Protein AF-A0A1F1Z763-F1 (afdb_monomer_lite)

Foldseek 3Di:
DWDWDWDDDPFFIKIKTWLQFKAQDPVLLVLLVVVQVVCCVVPVQKHWDWDQDPNRITIIMIMGTDGDPPDDDPVRVVV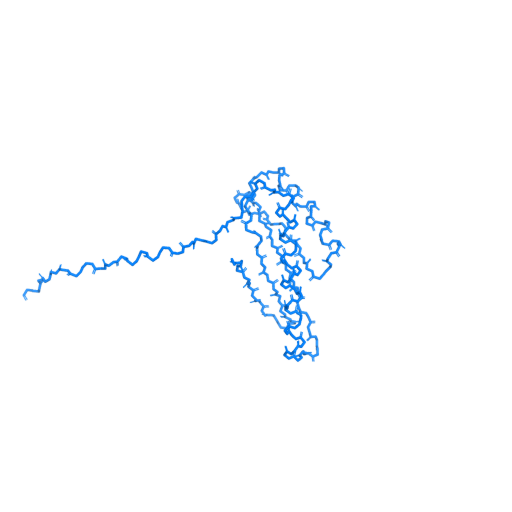VVVVSVVSVVVSSVVSCVSCVVTDGPDPPPDPPPPVPPDDDDDDDD

Radius of gyration: 20.63 Å; chains: 1; bounding box: 60×27×64 Å

pLDDT: mean 76.83, std 19.66, range [31.62, 94.81]

Secondary structure (DSSP, 8-state):
---EEEEEETTEEEEEEEEEEEE--HHHHHHHHHHHHHHHHH-TTSEEEEEE-TTS-EEEEEEEEE--TT---HHHHHHHHHHHHHHHHHHHHHHHHHSTTSPB-PPP-----------------

Sequence (125 aa):
MTPHFFEFAEIGCKITTRWLGFIESEEDTATVRLRANELNRFMPLVRTHPITRSDNSTIVLLEAPLFAPHGVSDGQLKAMLQFYFSTIHDLQGDLRKTLPHIPDETPPTGGNETTDADATGTTEA

Structure (mmCIF, N/CA/C/O backbone):
data_AF-A0A1F1Z763-F1
#
_entry.id   AF-A0A1F1Z763-F1
#
loop_
_atom_site.group_PDB
_atom_site.id
_atom_site.type_symbol
_atom_site.label_atom_id
_atom_site.label_alt_id
_atom_site.label_comp_id
_atom_site.label_asym_id
_atom_site.label_entity_id
_atom_site.label_seq_id
_atom_site.pdbx_PDB_ins_code
_atom_site.Cartn_x
_atom_site.Cartn_y
_atom_site.Cartn_z
_atom_site.occupancy
_atom_site.B_iso_or_equiv
_atom_site.auth_seq_id
_atom_site.auth_comp_id
_atom_site.auth_asym_id
_atom_site.auth_atom_id
_atom_site.pdbx_PDB_model_num
ATOM 1 N N . MET A 1 1 ? 11.120 8.895 8.294 1.00 41.94 1 MET A N 1
ATOM 2 C CA . MET A 1 1 ? 11.593 8.080 7.155 1.00 41.94 1 MET A CA 1
ATOM 3 C C . MET A 1 1 ? 11.021 6.685 7.360 1.00 41.94 1 MET A C 1
ATOM 5 O O . MET A 1 1 ? 11.307 6.098 8.394 1.00 41.94 1 MET A O 1
ATOM 9 N N . THR A 1 2 ? 10.121 6.222 6.492 1.00 43.53 2 THR A N 1
ATOM 10 C CA . THR A 1 2 ? 9.458 4.912 6.643 1.00 43.53 2 THR A CA 1
ATOM 11 C C . THR A 1 2 ? 10.399 3.816 6.132 1.00 43.53 2 THR A C 1
ATOM 13 O O . THR A 1 2 ? 10.970 3.996 5.056 1.00 43.53 2 THR A O 1
ATOM 16 N N . PRO A 1 3 ? 10.612 2.704 6.857 1.00 53.19 3 PRO A N 1
ATOM 17 C CA . PRO A 1 3 ? 11.420 1.608 6.339 1.00 53.19 3 PRO A CA 1
ATOM 18 C C . PRO A 1 3 ? 10.718 0.952 5.137 1.00 53.19 3 PRO A C 1
ATOM 20 O O . PRO A 1 3 ? 9.519 0.655 5.171 1.00 53.19 3 PRO A O 1
ATOM 23 N N . HIS A 1 4 ? 11.477 0.745 4.062 1.00 50.56 4 HIS A N 1
ATOM 24 C CA . HIS A 1 4 ? 11.061 0.013 2.867 1.00 50.56 4 HIS A CA 1
ATOM 25 C C . HIS A 1 4 ? 11.911 -1.252 2.761 1.00 50.56 4 HIS A C 1
ATOM 27 O O . HIS A 1 4 ? 13.131 -1.182 2.904 1.00 50.56 4 HIS A O 1
ATOM 33 N N . PHE A 1 5 ? 11.277 -2.391 2.495 1.00 63.22 5 PHE A N 1
ATOM 34 C CA . PHE A 1 5 ? 11.959 -3.669 2.310 1.00 63.22 5 PHE A CA 1
ATOM 35 C C . PHE A 1 5 ? 11.844 -4.113 0.849 1.00 63.22 5 PHE A C 1
ATOM 37 O O . PHE A 1 5 ? 10.785 -3.969 0.231 1.00 63.22 5 PHE A O 1
ATOM 44 N N . PHE A 1 6 ? 12.945 -4.636 0.310 1.00 52.09 6 PHE A N 1
ATOM 45 C CA . PHE A 1 6 ? 13.031 -5.205 -1.033 1.00 52.09 6 PHE A CA 1
ATOM 46 C C . PHE A 1 6 ? 13.187 -6.719 -0.925 1.00 52.09 6 PHE A C 1
ATOM 48 O O . PHE A 1 6 ? 14.114 -7.199 -0.278 1.00 52.09 6 PHE A O 1
ATOM 55 N N . GLU A 1 7 ? 12.297 -7.457 -1.580 1.00 55.22 7 GLU A N 1
ATOM 56 C CA . GLU A 1 7 ? 12.382 -8.913 -1.699 1.00 55.22 7 GLU A CA 1
ATOM 57 C C . GLU A 1 7 ? 12.610 -9.283 -3.168 1.00 55.22 7 GLU A C 1
ATOM 59 O O . GLU A 1 7 ? 11.907 -8.777 -4.047 1.00 55.22 7 GLU A O 1
ATOM 64 N N . PHE A 1 8 ? 13.594 -10.148 -3.426 1.00 52.34 8 PHE A N 1
ATOM 65 C CA . PHE A 1 8 ? 13.906 -10.694 -4.748 1.00 52.34 8 PHE A CA 1
ATOM 66 C C . PHE A 1 8 ? 13.414 -12.143 -4.828 1.00 52.34 8 PHE A C 1
ATOM 68 O O . PHE A 1 8 ? 13.791 -12.968 -4.000 1.00 52.34 8 PHE A O 1
ATOM 75 N N . ALA A 1 9 ? 12.606 -12.453 -5.837 1.00 55.38 9 ALA A N 1
ATOM 76 C CA . ALA A 1 9 ? 12.174 -13.803 -6.188 1.00 55.38 9 ALA A CA 1
ATOM 77 C C . ALA A 1 9 ? 12.664 -14.149 -7.606 1.00 55.38 9 ALA A C 1
ATOM 79 O O . ALA A 1 9 ?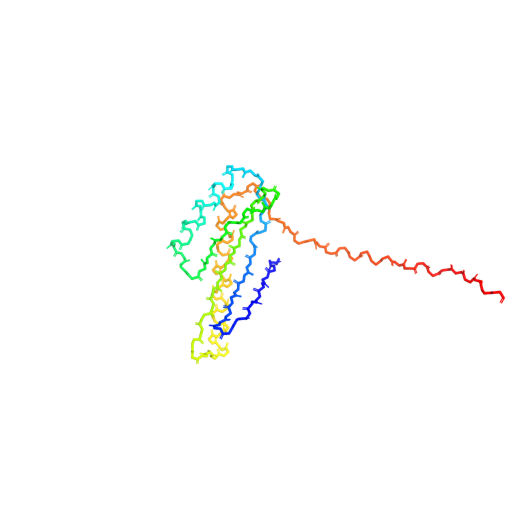 12.989 -13.253 -8.385 1.00 55.38 9 ALA A O 1
ATOM 80 N N . GLU A 1 10 ? 12.668 -15.434 -7.982 1.00 51.50 10 GLU A N 1
ATOM 81 C CA . GLU A 1 10 ? 13.118 -15.899 -9.314 1.00 51.50 10 GLU A CA 1
ATOM 82 C C . GLU A 1 10 ? 12.422 -15.198 -10.500 1.00 51.50 10 GLU A C 1
ATOM 84 O O . GLU A 1 10 ? 12.958 -15.168 -11.603 1.00 51.50 10 GLU A O 1
ATOM 89 N N . ILE A 1 11 ? 11.243 -14.608 -10.277 1.00 58.47 11 ILE A N 1
ATOM 90 C CA . ILE A 1 11 ? 10.393 -13.995 -11.307 1.00 58.47 11 ILE A CA 1
ATOM 91 C C . ILE A 1 11 ? 10.261 -12.464 -11.197 1.00 58.47 11 ILE A C 1
ATOM 93 O O . ILE A 1 11 ? 9.550 -11.861 -12.002 1.00 58.47 11 ILE A O 1
ATOM 97 N N . GLY A 1 12 ? 10.911 -11.811 -10.225 1.00 67.25 12 GLY A N 1
ATOM 98 C CA . GLY A 1 12 ? 10.816 -10.355 -10.043 1.00 67.25 12 GLY A CA 1
ATOM 99 C C . GLY A 1 12 ? 11.217 -9.865 -8.652 1.00 67.25 12 GLY A C 1
ATOM 100 O O . GLY A 1 12 ? 11.742 -10.619 -7.838 1.00 67.25 12 GLY A O 1
ATOM 101 N N . CYS A 1 13 ? 10.951 -8.593 -8.357 1.00 73.00 13 CYS A N 1
ATOM 102 C CA . CYS A 1 13 ? 11.102 -8.055 -7.004 1.00 73.00 13 C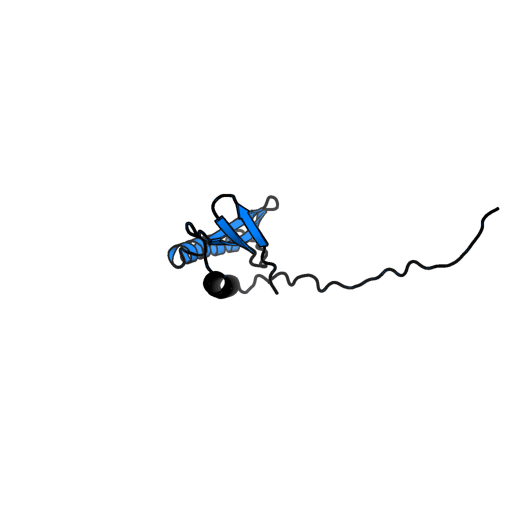YS A CA 1
ATOM 103 C C . CYS A 1 13 ? 9.855 -7.284 -6.577 1.00 73.00 13 CYS A C 1
ATOM 105 O O . CYS A 1 13 ? 9.067 -6.862 -7.418 1.00 73.00 13 CYS A O 1
ATOM 107 N N . LYS A 1 14 ? 9.660 -7.066 -5.278 1.00 83.38 14 LYS A N 1
ATOM 108 C CA . LYS A 1 14 ? 8.593 -6.184 -4.781 1.00 83.38 14 LYS A CA 1
ATOM 109 C C . LYS A 1 14 ? 9.126 -5.197 -3.758 1.00 83.38 14 LYS A C 1
ATOM 111 O O . LYS A 1 14 ? 10.014 -5.523 -2.971 1.00 83.38 14 LYS A O 1
ATOM 116 N N . ILE A 1 15 ? 8.550 -4.000 -3.763 1.00 86.06 15 ILE A N 1
ATOM 117 C CA . ILE A 1 15 ? 8.739 -3.009 -2.705 1.00 86.06 15 ILE A CA 1
ATOM 118 C C . ILE A 1 15 ? 7.612 -3.213 -1.709 1.00 86.06 15 ILE A C 1
ATOM 120 O O . ILE A 1 15 ? 6.445 -3.102 -2.079 1.00 86.06 15 ILE A O 1
ATOM 124 N N . THR A 1 16 ? 7.958 -3.477 -0.455 1.00 86.88 16 THR A N 1
ATOM 125 C CA . THR A 1 16 ? 6.981 -3.592 0.630 1.00 86.88 16 THR A CA 1
ATOM 126 C C . THR A 1 16 ? 7.225 -2.494 1.649 1.00 86.88 16 THR A C 1
ATOM 128 O O . THR A 1 16 ? 8.354 -2.277 2.099 1.00 86.88 16 THR A O 1
ATOM 131 N N . THR A 1 17 ? 6.167 -1.788 2.035 1.00 88.19 17 THR A N 1
ATOM 132 C CA . THR A 1 17 ? 6.208 -0.851 3.156 1.00 88.19 17 THR A CA 1
ATOM 133 C C . THR A 1 17 ? 4.984 -1.004 4.039 1.00 88.19 17 THR A C 1
ATOM 135 O O . THR A 1 17 ? 3.923 -1.429 3.592 1.00 88.19 17 THR A O 1
ATOM 138 N N . ARG A 1 18 ? 5.132 -0.638 5.308 1.00 87.12 18 ARG A N 1
ATOM 139 C CA . ARG A 1 18 ? 4.044 -0.598 6.281 1.00 87.12 18 ARG A CA 1
ATOM 140 C C . ARG A 1 18 ? 3.610 0.854 6.471 1.00 87.12 18 ARG A C 1
ATOM 142 O O . ARG A 1 18 ? 4.457 1.725 6.665 1.00 87.12 18 ARG A O 1
ATOM 149 N N . TRP A 1 19 ? 2.304 1.119 6.459 1.00 86.00 19 TRP A N 1
ATOM 150 C CA . TRP A 1 19 ? 1.787 2.341 7.076 1.00 86.00 19 TRP A CA 1
ATOM 151 C C . TRP A 1 19 ? 1.894 2.207 8.599 1.00 86.00 19 TRP A C 1
ATOM 153 O O . TRP A 1 19 ? 1.520 1.182 9.169 1.00 86.00 19 TRP A O 1
ATOM 163 N N . LEU A 1 20 ? 2.461 3.226 9.240 1.00 82.50 20 LEU A N 1
ATOM 164 C CA . LEU A 1 20 ? 2.895 3.183 10.637 1.00 82.50 20 LEU A CA 1
ATOM 165 C C . LEU A 1 20 ? 1.745 3.335 11.642 1.00 82.50 20 LEU A C 1
ATOM 167 O O . LEU A 1 20 ? 1.987 3.213 12.837 1.00 82.50 20 LEU A O 1
ATOM 171 N N . GLY A 1 21 ? 0.513 3.552 11.173 1.00 79.12 21 GLY A N 1
ATOM 172 C CA . GLY A 1 21 ? -0.673 3.505 12.019 1.00 79.12 21 GLY A CA 1
ATOM 173 C C . GLY A 1 21 ? -0.881 2.119 12.637 1.00 79.12 21 GLY A C 1
ATOM 174 O O . GLY A 1 21 ? -0.728 1.090 11.968 1.00 79.12 21 GLY A O 1
ATOM 175 N N . PHE A 1 22 ? -1.229 2.100 13.921 1.00 83.81 22 PHE A N 1
ATOM 176 C CA . PHE A 1 22 ? -1.623 0.898 14.652 1.00 83.81 22 PHE A CA 1
ATOM 177 C C . PHE A 1 22 ? -3.106 0.997 15.009 1.00 83.81 22 PHE A C 1
ATOM 179 O O . PHE A 1 22 ? -3.520 1.945 15.671 1.00 83.81 22 PHE A O 1
ATOM 186 N N . ILE A 1 23 ? -3.914 0.056 14.516 1.00 88.56 23 ILE A N 1
ATOM 187 C CA . ILE A 1 23 ? -5.373 0.116 14.627 1.00 88.56 23 ILE A CA 1
ATOM 188 C C . ILE A 1 23 ? -5.847 -0.980 15.576 1.00 88.56 23 ILE A C 1
ATOM 190 O O . ILE A 1 23 ? -5.703 -2.158 15.266 1.00 88.56 23 ILE A O 1
ATOM 194 N N . GLU A 1 24 ? -6.447 -0.603 16.699 1.00 88.00 24 GLU A N 1
ATOM 195 C CA . GLU A 1 24 ? -7.000 -1.556 17.678 1.00 88.00 24 GLU A CA 1
ATOM 196 C C . GLU A 1 24 ? -8.530 -1.656 17.604 1.00 88.00 24 GLU A C 1
ATOM 198 O O . GLU A 1 24 ? -9.113 -2.673 17.973 1.00 88.00 24 GLU A O 1
ATOM 203 N N . SER A 1 25 ? -9.193 -0.609 17.104 1.00 91.38 25 SER A N 1
ATOM 204 C CA . SER A 1 25 ? -10.651 -0.556 16.989 1.00 91.38 25 SER A CA 1
ATOM 205 C C . SER A 1 25 ? -11.160 -1.401 15.818 1.00 91.38 25 SER A C 1
ATOM 207 O O . SER A 1 25 ? -10.629 -1.354 14.702 1.00 91.38 25 SER A O 1
ATOM 209 N N . GLU A 1 26 ? -12.239 -2.151 16.053 1.00 90.38 26 GLU A N 1
ATOM 210 C CA . GLU A 1 26 ? -12.936 -2.912 15.011 1.00 90.38 26 GLU A CA 1
ATOM 211 C C . GLU A 1 26 ? -13.577 -1.983 13.964 1.00 90.38 26 GLU A C 1
ATOM 213 O O . GLU A 1 26 ? -13.535 -2.276 12.767 1.00 90.38 26 GLU A O 1
ATOM 218 N N . GLU A 1 27 ? -14.097 -0.828 14.389 1.00 93.19 27 GLU A N 1
ATOM 219 C CA . GLU A 1 27 ? -14.691 0.183 13.503 1.00 93.19 27 GLU A CA 1
ATOM 220 C C . GLU A 1 27 ? -13.641 0.796 12.566 1.00 93.19 27 GLU A C 1
ATOM 222 O O . GLU A 1 27 ? -13.831 0.862 11.346 1.00 93.19 27 GLU A O 1
ATOM 227 N N . ASP A 1 28 ? -12.483 1.164 13.112 1.00 93.31 28 ASP A N 1
ATOM 228 C CA . ASP A 1 28 ? -11.370 1.693 12.322 1.00 93.31 28 ASP A CA 1
ATOM 229 C C . ASP A 1 28 ? -10.790 0.615 11.397 1.00 93.31 28 ASP A C 1
ATOM 231 O O . ASP A 1 28 ? -10.420 0.891 10.252 1.00 93.31 28 ASP A O 1
ATOM 235 N N . THR A 1 29 ? -10.778 -0.643 11.849 1.00 92.69 29 THR A N 1
ATOM 236 C CA . THR A 1 29 ? -10.392 -1.795 11.026 1.00 92.69 29 THR A CA 1
ATOM 237 C C . THR A 1 29 ? -11.347 -1.979 9.843 1.00 92.69 29 THR A C 1
ATOM 239 O O . THR A 1 29 ? -10.907 -2.218 8.716 1.00 92.69 29 THR A O 1
ATOM 242 N N . ALA A 1 30 ? -12.658 -1.855 10.052 1.00 93.75 30 ALA A N 1
ATOM 243 C CA . ALA A 1 30 ? -13.631 -1.910 8.964 1.00 93.75 30 ALA A CA 1
ATOM 244 C C . ALA A 1 30 ? -13.439 -0.741 7.982 1.00 93.75 30 ALA A C 1
ATOM 246 O O . ALA A 1 30 ? -13.426 -0.944 6.764 1.00 93.75 30 ALA A O 1
ATOM 247 N N . THR A 1 31 ? -13.195 0.458 8.512 1.00 94.56 31 THR A N 1
ATOM 248 C CA . THR A 1 31 ? -12.949 1.676 7.730 1.00 94.56 31 THR A CA 1
ATOM 249 C C . THR A 1 31 ? -11.704 1.541 6.852 1.00 94.56 31 THR A C 1
ATOM 251 O O . THR A 1 31 ? -11.763 1.778 5.642 1.00 94.56 31 THR A O 1
ATOM 254 N N . VAL A 1 32 ? -10.582 1.078 7.414 1.00 93.44 32 VAL A N 1
ATOM 255 C CA . VAL A 1 32 ? -9.340 0.910 6.649 1.00 93.44 32 VAL A CA 1
ATOM 256 C C . VAL A 1 32 ? -9.462 -0.188 5.594 1.00 93.44 32 VAL A C 1
ATOM 258 O O . VAL A 1 32 ? -8.893 -0.065 4.510 1.00 93.44 32 VAL A O 1
ATOM 261 N N . ARG A 1 33 ? -10.241 -1.245 5.863 1.00 93.94 33 ARG A N 1
ATOM 262 C CA . ARG A 1 33 ? -10.527 -2.304 4.884 1.00 93.94 33 ARG A CA 1
ATOM 263 C C . ARG A 1 33 ? -11.317 -1.778 3.696 1.00 93.94 33 ARG A C 1
ATOM 265 O O . ARG A 1 33 ? -10.954 -2.067 2.555 1.00 93.94 33 ARG A O 1
ATOM 272 N N . LEU A 1 34 ? -12.355 -0.982 3.947 1.00 94.81 34 LEU A N 1
ATOM 273 C CA . LEU A 1 34 ? -13.126 -0.352 2.880 1.00 94.81 34 LEU A CA 1
ATOM 274 C C . LEU A 1 34 ? -12.231 0.559 2.035 1.00 94.81 34 LEU A C 1
ATOM 276 O O . LEU A 1 34 ? -12.193 0.422 0.811 1.00 94.81 34 LEU A O 1
ATOM 280 N N . ARG A 1 35 ? -11.435 1.414 2.686 1.00 94.00 35 ARG A N 1
ATOM 281 C CA . ARG A 1 35 ? -10.528 2.320 1.979 1.00 94.00 35 ARG A CA 1
ATOM 282 C C . ARG A 1 35 ? -9.469 1.571 1.176 1.00 94.00 35 ARG A C 1
ATOM 284 O O . ARG A 1 35 ? -9.207 1.931 0.034 1.00 94.00 35 ARG A O 1
ATOM 291 N N . ALA A 1 36 ? -8.883 0.506 1.720 1.00 92.94 36 ALA A N 1
ATOM 292 C CA . ALA A 1 36 ? -7.916 -0.314 0.995 1.00 92.94 36 ALA A CA 1
ATOM 293 C C . ALA A 1 36 ? -8.515 -0.921 -0.282 1.00 92.94 36 ALA A C 1
ATOM 295 O O . ALA A 1 36 ? -7.856 -0.927 -1.321 1.00 92.94 36 ALA A O 1
ATOM 296 N N . ASN A 1 37 ? -9.772 -1.372 -0.240 1.00 92.81 37 ASN A N 1
ATOM 297 C CA . ASN A 1 37 ? -10.471 -1.875 -1.425 1.00 92.81 37 ASN A CA 1
ATOM 298 C C . ASN A 1 37 ? -10.663 -0.789 -2.492 1.00 92.81 37 ASN A C 1
ATOM 300 O O . ASN A 1 37 ? -10.465 -1.056 -3.678 1.00 92.81 37 ASN A O 1
ATOM 304 N N . GLU A 1 38 ? -11.003 0.436 -2.087 1.00 93.38 38 GLU A N 1
ATOM 305 C CA . GLU A 1 38 ? -11.084 1.577 -3.005 1.00 93.38 38 GLU A CA 1
ATOM 306 C C . GLU A 1 38 ? -9.723 1.879 -3.637 1.00 93.38 38 GLU A C 1
ATOM 308 O O . GLU A 1 38 ? -9.611 1.940 -4.862 1.00 93.38 38 GLU A O 1
ATOM 313 N N . LEU A 1 39 ? -8.671 1.998 -2.822 1.00 91.44 39 LEU A N 1
ATOM 314 C CA . LEU A 1 39 ? -7.313 2.269 -3.298 1.00 91.44 39 LEU A CA 1
ATOM 315 C C . LEU A 1 39 ? -6.838 1.188 -4.277 1.00 91.44 39 LEU A C 1
ATOM 317 O O . LEU A 1 39 ? -6.339 1.513 -5.350 1.00 91.44 39 LEU A O 1
ATOM 321 N N . ASN A 1 40 ? -7.090 -0.088 -3.975 1.00 91.69 40 ASN A N 1
ATOM 322 C CA . ASN A 1 40 ? -6.759 -1.215 -4.852 1.00 91.69 40 ASN A CA 1
ATOM 323 C C . ASN A 1 40 ? -7.496 -1.192 -6.198 1.00 91.69 40 ASN A C 1
ATOM 325 O O . ASN A 1 40 ? -7.003 -1.768 -7.174 1.00 91.69 40 ASN A O 1
ATOM 329 N N . ARG A 1 41 ? -8.679 -0.567 -6.258 1.00 89.75 41 ARG A N 1
ATOM 330 C CA . ARG A 1 41 ? -9.449 -0.393 -7.494 1.00 89.75 41 ARG A CA 1
ATOM 331 C C . ARG A 1 41 ? -8.892 0.740 -8.353 1.00 89.75 41 ARG A C 1
ATOM 333 O O . ARG A 1 41 ? -8.880 0.607 -9.573 1.00 89.75 41 ARG A O 1
ATOM 340 N N . PHE A 1 42 ? -8.451 1.836 -7.735 1.00 86.19 42 PHE A N 1
ATOM 341 C CA . PHE A 1 42 ? -7.938 3.008 -8.452 1.00 86.19 42 PHE A CA 1
ATOM 342 C C . PHE A 1 42 ? -6.453 2.899 -8.813 1.00 86.19 42 PHE A C 1
ATOM 344 O O . PHE A 1 42 ? -6.044 3.418 -9.848 1.00 86.19 42 PHE A O 1
ATOM 351 N N . MET A 1 43 ? -5.659 2.198 -8.001 1.00 84.06 43 MET A N 1
ATOM 352 C CA . MET A 1 43 ? -4.210 2.075 -8.156 1.00 84.06 43 MET A CA 1
ATOM 353 C C . MET A 1 43 ? -3.816 0.601 -8.314 1.00 84.06 43 MET A C 1
ATOM 355 O O . MET A 1 43 ? -3.411 -0.045 -7.354 1.00 84.06 43 MET A O 1
ATOM 359 N N . PRO A 1 44 ? -3.907 0.022 -9.524 1.00 78.19 44 PRO A N 1
ATOM 360 C CA . PRO A 1 44 ? -3.652 -1.407 -9.720 1.00 78.19 44 PRO A CA 1
ATOM 361 C C . PRO A 1 44 ? -2.177 -1.805 -9.551 1.00 78.19 44 PRO A C 1
ATOM 363 O O . PRO A 1 44 ? -1.889 -2.989 -9.378 1.00 78.19 44 PRO A O 1
ATOM 366 N N . LEU A 1 45 ? -1.256 -0.836 -9.617 1.00 85.50 45 LEU A N 1
ATOM 367 C CA . LEU A 1 45 ? 0.193 -1.053 -9.558 1.00 85.50 45 LEU A CA 1
ATOM 368 C C . LEU A 1 45 ? 0.755 -1.105 -8.131 1.00 85.50 45 LEU A C 1
ATOM 370 O O . LEU A 1 45 ? 1.884 -1.550 -7.947 1.00 85.50 45 LEU A O 1
ATOM 374 N N . VAL A 1 46 ? -0.008 -0.656 -7.132 1.00 89.81 46 VAL A N 1
ATOM 375 C CA . VAL A 1 46 ? 0.368 -0.744 -5.718 1.00 89.81 46 VAL A CA 1
ATOM 376 C C . VAL A 1 46 ? -0.810 -1.317 -4.953 1.00 89.81 46 VAL A C 1
ATOM 378 O O . VAL A 1 46 ? -1.912 -0.780 -5.000 1.00 89.81 46 VAL A O 1
ATOM 381 N N . ARG A 1 47 ? -0.588 -2.433 -4.269 1.00 91.81 47 ARG A N 1
ATOM 382 C CA . ARG A 1 47 ? -1.612 -3.131 -3.507 1.00 91.81 47 ARG A CA 1
ATOM 383 C C . ARG A 1 47 ? -1.578 -2.719 -2.047 1.00 91.81 47 ARG A C 1
ATOM 385 O O . ARG A 1 47 ? -0.521 -2.690 -1.430 1.00 91.81 47 ARG A O 1
ATOM 392 N N . THR A 1 48 ? -2.750 -2.437 -1.500 1.00 93.81 48 THR A N 1
ATOM 393 C CA . THR A 1 48 ? -2.976 -2.094 -0.099 1.00 93.81 48 THR A CA 1
ATOM 394 C C . THR A 1 48 ? -3.607 -3.285 0.609 1.00 93.81 48 THR A C 1
ATOM 396 O O . THR A 1 48 ? -4.685 -3.747 0.226 1.00 93.81 48 THR A O 1
ATOM 399 N N . HIS A 1 49 ? -2.954 -3.767 1.659 1.00 93.44 49 HIS A N 1
ATOM 400 C CA . HIS A 1 49 ? -3.329 -4.962 2.404 1.00 93.44 49 HIS A CA 1
ATOM 401 C C . HIS A 1 49 ? -3.477 -4.644 3.894 1.00 93.44 49 HIS A C 1
ATOM 403 O O . HIS A 1 49 ? -2.477 -4.556 4.608 1.00 93.44 49 HIS A O 1
ATOM 409 N N . PRO A 1 50 ? -4.710 -4.490 4.395 1.00 92.69 50 PRO A N 1
ATOM 410 C CA . PRO A 1 50 ? -4.980 -4.525 5.824 1.00 92.69 50 PRO A CA 1
ATOM 411 C C . PRO A 1 50 ? -4.769 -5.949 6.345 1.00 92.69 50 PRO A C 1
ATOM 413 O O . PRO A 1 50 ? -5.408 -6.886 5.867 1.00 92.69 50 PRO A O 1
ATOM 416 N N . ILE A 1 51 ? -3.887 -6.114 7.323 1.00 91.81 51 ILE A N 1
ATOM 417 C CA . ILE A 1 51 ? -3.561 -7.396 7.946 1.00 91.81 51 ILE A CA 1
ATOM 418 C C . ILE A 1 51 ? -3.908 -7.305 9.422 1.00 91.81 51 ILE A C 1
ATOM 420 O O . ILE A 1 51 ? -3.324 -6.506 10.154 1.00 91.81 51 ILE A O 1
ATOM 424 N N . THR A 1 52 ? -4.840 -8.152 9.851 1.00 90.44 52 THR A N 1
ATOM 425 C CA . THR A 1 52 ? -5.157 -8.336 11.266 1.00 90.44 52 THR A CA 1
ATOM 426 C C . THR A 1 52 ? -4.175 -9.339 11.867 1.00 90.44 52 THR A C 1
ATOM 428 O O . THR A 1 52 ? -4.001 -10.442 11.347 1.00 90.44 52 THR A O 1
ATOM 431 N N . ARG A 1 53 ? -3.487 -8.921 12.925 1.00 88.00 53 ARG A N 1
ATOM 432 C CA . ARG A 1 53 ? -2.504 -9.701 13.677 1.00 88.00 53 ARG A CA 1
ATOM 433 C C . ARG A 1 53 ? -3.197 -10.579 14.724 1.00 88.00 53 ARG A C 1
ATOM 435 O O . ARG A 1 53 ? -4.397 -10.475 14.961 1.00 88.00 53 ARG A O 1
ATOM 442 N N . SER A 1 54 ? -2.424 -11.455 15.363 1.00 86.81 54 SER A N 1
ATOM 443 C CA . SER A 1 54 ? -2.908 -12.370 16.408 1.00 86.81 54 SER A CA 1
ATOM 444 C C . SER A 1 54 ? -3.402 -11.674 17.681 1.00 86.81 54 SER A C 1
ATOM 446 O O . SER A 1 54 ? -4.118 -12.286 18.462 1.00 86.81 54 SER A O 1
ATOM 448 N N . ASP A 1 55 ? -3.002 -10.423 17.903 1.00 86.19 55 ASP A N 1
ATOM 449 C CA . ASP A 1 55 ? -3.427 -9.569 19.019 1.00 86.19 55 ASP A CA 1
ATOM 450 C C . ASP A 1 55 ? -4.686 -8.739 18.691 1.00 86.19 55 ASP A C 1
ATOM 452 O O . ASP A 1 55 ? -5.004 -7.796 19.408 1.00 86.19 55 ASP A O 1
ATOM 456 N N . ASN A 1 56 ? -5.398 -9.074 17.607 1.00 84.50 56 ASN A N 1
ATOM 457 C CA . ASN A 1 56 ? -6.540 -8.343 17.043 1.00 84.50 56 ASN A CA 1
ATOM 458 C C . ASN A 1 56 ? -6.240 -6.926 16.531 1.00 84.50 56 ASN A C 1
ATOM 460 O O . ASN A 1 56 ? -7.147 -6.273 16.012 1.00 84.50 56 ASN A O 1
ATOM 464 N N . SER A 1 57 ? -4.991 -6.466 16.578 1.00 88.19 57 SER A N 1
ATOM 465 C CA . SER A 1 57 ? -4.617 -5.212 15.934 1.00 88.19 57 SER A CA 1
ATOM 466 C C . SER A 1 57 ? -4.572 -5.360 14.416 1.00 88.19 57 SER A C 1
ATOM 468 O O . SER A 1 57 ? -4.283 -6.430 13.874 1.00 88.19 57 SER A O 1
ATOM 470 N N . THR A 1 58 ? -4.828 -4.272 13.700 1.00 91.25 58 THR A N 1
ATOM 471 C CA . THR A 1 58 ? -4.706 -4.208 12.246 1.00 91.25 58 THR A CA 1
ATOM 472 C C . THR A 1 58 ? -3.572 -3.269 11.854 1.00 91.25 58 THR A C 1
ATOM 474 O O . THR A 1 58 ? -3.471 -2.137 12.325 1.00 91.25 58 THR A O 1
ATOM 477 N N . ILE A 1 59 ? -2.727 -3.743 10.940 1.00 91.12 59 ILE A N 1
ATOM 478 C CA . ILE A 1 59 ? -1.730 -2.936 10.230 1.00 91.12 59 ILE A CA 1
ATOM 479 C C . ILE A 1 59 ? -2.068 -2.878 8.747 1.00 91.12 59 ILE A C 1
ATOM 481 O O . ILE A 1 59 ? -2.802 -3.724 8.243 1.00 91.12 59 ILE A O 1
ATOM 485 N N . VAL A 1 60 ? -1.488 -1.926 8.020 1.00 93.00 60 VAL A N 1
ATOM 486 C CA . VAL A 1 60 ? -1.636 -1.858 6.562 1.00 93.00 60 VAL A CA 1
ATOM 487 C C . VAL A 1 60 ? -0.277 -1.988 5.892 1.00 93.00 60 VAL A C 1
ATOM 489 O O . VAL A 1 60 ? 0.637 -1.208 6.165 1.00 93.00 60 VAL A O 1
ATOM 492 N N . LEU A 1 61 ? -0.154 -2.967 4.999 1.00 93.06 61 LEU A N 1
ATOM 493 C CA . LEU A 1 61 ? 0.977 -3.103 4.089 1.00 93.06 61 LEU A CA 1
ATOM 494 C C . LEU A 1 61 ? 0.634 -2.514 2.722 1.00 93.06 61 LEU A C 1
ATOM 496 O O . LEU A 1 61 ? -0.490 -2.634 2.241 1.00 93.06 61 LEU A O 1
ATOM 500 N N . LEU A 1 62 ? 1.623 -1.887 2.103 1.00 92.50 62 LEU A N 1
ATOM 501 C CA . LEU A 1 62 ? 1.593 -1.402 0.733 1.00 92.50 62 LEU A CA 1
ATOM 502 C C . LEU A 1 62 ? 2.671 -2.154 -0.041 1.00 92.50 62 LEU A C 1
ATOM 504 O O . LEU A 1 62 ? 3.845 -2.122 0.337 1.00 92.50 62 LEU A O 1
ATOM 508 N N . GLU A 1 63 ? 2.270 -2.822 -1.113 1.00 91.38 63 GLU A N 1
ATOM 509 C CA . GLU A 1 63 ? 3.144 -3.647 -1.937 1.00 91.38 63 GLU A CA 1
ATOM 510 C C . GLU A 1 63 ? 3.120 -3.178 -3.388 1.00 91.38 63 GLU A C 1
ATOM 512 O O . GLU A 1 63 ? 2.069 -3.118 -4.021 1.00 91.38 63 GLU A O 1
ATOM 517 N N . ALA A 1 64 ? 4.289 -2.875 -3.940 1.00 90.50 64 ALA A N 1
ATOM 518 C CA . ALA A 1 64 ? 4.457 -2.543 -5.347 1.00 90.50 64 ALA A CA 1
ATOM 519 C C . ALA A 1 64 ? 5.280 -3.643 -6.033 1.00 90.50 64 ALA A C 1
ATOM 521 O O . ALA A 1 64 ? 6.504 -3.693 -5.851 1.00 90.50 64 ALA A O 1
ATOM 522 N N . PRO A 1 65 ? 4.641 -4.559 -6.782 1.00 84.06 65 PRO A N 1
ATOM 523 C CA . PRO A 1 65 ? 5.361 -5.590 -7.510 1.00 84.06 65 PRO A CA 1
ATOM 524 C C . PRO A 1 65 ? 6.067 -5.008 -8.744 1.00 84.06 65 PRO A C 1
ATOM 526 O O . PRO A 1 65 ? 5.488 -4.258 -9.528 1.00 84.06 65 PRO A O 1
ATOM 529 N N . LEU A 1 66 ? 7.323 -5.399 -8.940 1.00 80.56 66 LEU A N 1
ATOM 530 C CA . LEU A 1 66 ? 8.156 -5.061 -10.087 1.00 80.56 66 LEU A CA 1
ATOM 531 C C . LEU A 1 66 ? 8.422 -6.328 -10.907 1.00 80.56 66 LEU A C 1
ATOM 533 O O . LEU A 1 66 ? 9.223 -7.186 -10.530 1.00 80.56 66 LEU A O 1
ATOM 537 N N . PHE A 1 67 ? 7.779 -6.410 -12.068 1.00 73.81 67 PHE A N 1
ATOM 538 C CA . PHE A 1 67 ? 8.018 -7.465 -13.047 1.00 73.81 67 PHE A CA 1
ATOM 539 C C . PHE A 1 67 ? 8.714 -6.868 -14.272 1.00 73.81 67 PHE A C 1
ATOM 541 O O . PHE A 1 67 ? 8.133 -6.059 -14.992 1.00 73.81 67 PHE A O 1
ATOM 548 N N . ALA A 1 68 ? 9.968 -7.262 -14.499 1.00 70.38 68 ALA A N 1
ATOM 549 C CA . ALA A 1 68 ? 10.786 -6.810 -15.622 1.00 70.38 68 ALA A CA 1
ATOM 550 C C . ALA A 1 68 ? 11.257 -8.020 -16.455 1.00 70.38 68 ALA A C 1
ATOM 552 O O . ALA A 1 68 ? 12.399 -8.456 -16.310 1.00 70.38 68 ALA A O 1
ATOM 553 N N . PRO A 1 69 ? 10.397 -8.586 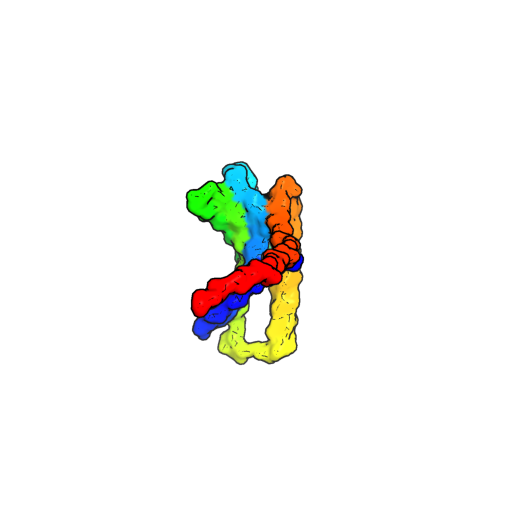-17.326 1.00 64.81 69 PRO A N 1
ATOM 554 C CA . PRO A 1 69 ? 10.662 -9.859 -18.009 1.00 64.81 69 PRO A CA 1
ATOM 555 C C . PRO A 1 69 ? 11.857 -9.836 -18.977 1.00 64.81 69 PRO A C 1
ATOM 557 O O . PRO A 1 69 ? 12.373 -10.891 -19.332 1.00 64.81 69 PRO A O 1
ATOM 560 N N . HIS A 1 70 ? 12.313 -8.656 -19.408 1.00 73.69 70 HIS A N 1
ATOM 561 C CA . HIS A 1 70 ? 13.421 -8.502 -20.363 1.00 73.69 70 HIS A CA 1
ATOM 562 C C . HIS A 1 70 ? 14.613 -7.723 -19.792 1.00 73.69 70 HIS A C 1
ATOM 564 O O . HIS A 1 70 ? 15.452 -7.236 -20.548 1.00 73.69 70 HIS A O 1
ATOM 570 N N . GLY A 1 71 ? 14.690 -7.605 -18.462 1.00 72.62 71 GLY A N 1
ATOM 571 C CA . GLY A 1 71 ? 15.626 -6.697 -17.807 1.00 72.62 71 GLY A CA 1
ATOM 572 C C . GLY A 1 71 ? 15.260 -5.228 -18.043 1.00 72.62 71 GLY A C 1
ATOM 573 O O . GLY A 1 71 ? 14.462 -4.881 -18.914 1.00 72.62 71 GLY A O 1
ATOM 574 N N . VAL A 1 72 ? 15.819 -4.348 -17.222 1.00 82.75 72 VAL A N 1
ATOM 575 C CA . VAL A 1 72 ? 15.654 -2.893 -17.328 1.00 82.75 72 VAL A CA 1
ATOM 576 C C . VAL A 1 72 ? 17.026 -2.248 -17.234 1.00 82.75 72 VAL A C 1
ATOM 578 O O . VAL A 1 72 ? 17.898 -2.747 -16.527 1.00 82.75 72 VAL A O 1
ATOM 581 N N . SER A 1 73 ? 17.231 -1.140 -17.943 1.00 88.56 73 SER A N 1
ATOM 582 C CA . SER A 1 73 ? 18.425 -0.316 -17.727 1.00 88.56 73 SER A CA 1
ATOM 583 C C . SER A 1 73 ? 18.361 0.389 -16.369 1.00 88.56 73 SER A C 1
ATOM 585 O O . SER A 1 73 ? 17.272 0.642 -15.849 1.00 88.56 73 SER A O 1
ATOM 587 N N . ASP A 1 74 ? 19.509 0.798 -15.828 1.00 88.75 74 ASP A N 1
ATOM 588 C CA . ASP A 1 74 ? 19.584 1.518 -14.547 1.00 88.75 74 ASP A CA 1
ATOM 589 C C . ASP A 1 74 ? 18.720 2.788 -14.528 1.00 88.75 74 ASP A C 1
ATOM 591 O O . ASP A 1 74 ? 18.081 3.107 -13.525 1.00 88.75 74 ASP A O 1
ATOM 595 N N . GLY A 1 75 ? 18.656 3.506 -15.655 1.00 90.56 75 GLY A N 1
ATOM 596 C CA . GLY A 1 75 ? 17.814 4.695 -15.797 1.00 90.56 75 GLY A CA 1
ATOM 597 C C . GLY A 1 75 ? 16.320 4.373 -15.710 1.00 90.56 75 GLY A C 1
ATOM 598 O O . GLY A 1 75 ? 15.575 5.080 -15.030 1.00 90.56 75 GL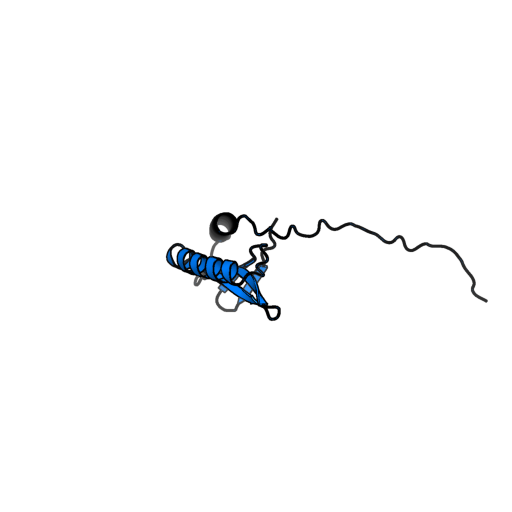Y A O 1
ATOM 599 N N . GLN A 1 76 ? 15.888 3.282 -16.347 1.00 87.94 76 GLN A N 1
ATOM 600 C CA . GLN A 1 76 ? 14.505 2.803 -16.271 1.00 87.94 76 GLN A CA 1
ATOM 601 C C . GLN A 1 76 ? 14.173 2.316 -14.861 1.00 87.94 76 GLN A C 1
ATOM 603 O O . GLN A 1 76 ? 13.143 2.707 -14.316 1.00 87.94 76 GLN A O 1
ATOM 608 N N . LEU A 1 77 ? 15.068 1.544 -14.239 1.00 86.38 77 LEU A N 1
ATOM 609 C CA . LEU A 1 77 ? 14.906 1.090 -12.862 1.00 86.38 77 LEU A CA 1
ATOM 610 C C . LEU A 1 77 ? 14.751 2.279 -11.909 1.00 86.38 77 LEU A C 1
ATOM 612 O O . LEU A 1 77 ? 13.799 2.326 -11.134 1.00 86.38 77 LEU A O 1
ATOM 616 N N . LYS A 1 78 ? 15.630 3.282 -12.007 1.00 88.88 78 LYS A N 1
ATOM 617 C CA . LYS A 1 78 ? 15.558 4.493 -11.181 1.00 88.88 78 LYS A CA 1
ATOM 618 C C . LYS A 1 78 ? 14.221 5.219 -11.339 1.00 88.88 78 LYS A C 1
ATOM 620 O O . LYS A 1 78 ? 13.620 5.589 -10.332 1.00 88.88 78 LYS A O 1
ATOM 625 N N . ALA A 1 79 ? 13.746 5.401 -12.571 1.00 88.81 79 ALA A N 1
ATOM 626 C CA . ALA A 1 79 ? 12.465 6.053 -12.835 1.00 88.81 79 ALA A CA 1
ATOM 627 C C . ALA A 1 79 ? 11.279 5.256 -12.259 1.00 88.81 79 ALA A C 1
ATOM 629 O O . ALA A 1 79 ? 10.383 5.839 -11.650 1.00 88.81 79 ALA A O 1
ATOM 630 N N . MET A 1 80 ? 11.298 3.926 -12.386 1.00 87.88 80 MET A N 1
ATOM 631 C CA . MET A 1 80 ? 10.272 3.051 -11.811 1.00 87.88 80 MET A CA 1
ATOM 632 C C . MET A 1 80 ? 10.259 3.126 -10.281 1.00 87.88 80 MET A C 1
ATOM 634 O O . MET A 1 80 ? 9.196 3.282 -9.686 1.00 87.88 80 MET A O 1
ATOM 638 N N . LEU A 1 81 ? 11.430 3.072 -9.638 1.00 88.12 81 LEU A N 1
ATOM 639 C CA . LEU A 1 81 ? 11.541 3.201 -8.183 1.00 88.12 81 LEU A CA 1
ATOM 640 C C . LEU A 1 81 ? 11.003 4.550 -7.694 1.00 88.12 81 LEU A C 1
ATOM 642 O O . LEU A 1 81 ? 10.235 4.588 -6.737 1.00 88.12 81 LEU A O 1
ATOM 646 N N . GLN A 1 82 ? 11.357 5.649 -8.368 1.00 89.81 82 GLN A N 1
ATOM 647 C CA . GLN A 1 82 ? 10.838 6.980 -8.040 1.00 89.81 82 GLN A CA 1
ATOM 648 C C . GLN A 1 82 ? 9.312 7.031 -8.142 1.00 89.81 82 GLN A C 1
ATOM 650 O O . GLN A 1 82 ? 8.658 7.499 -7.212 1.00 89.81 82 GLN A O 1
ATOM 655 N N . PHE A 1 83 ? 8.746 6.494 -9.225 1.00 89.50 83 PHE A N 1
ATOM 656 C CA . PHE A 1 83 ? 7.298 6.405 -9.396 1.00 89.50 83 PHE A CA 1
ATOM 657 C C . PHE A 1 83 ? 6.625 5.628 -8.254 1.00 89.50 83 PHE A C 1
ATOM 659 O O . PHE A 1 83 ? 5.647 6.107 -7.674 1.00 89.50 83 PHE A O 1
ATOM 666 N N . TYR A 1 84 ? 7.154 4.455 -7.892 1.00 89.62 84 TYR A N 1
ATOM 667 C CA . TYR A 1 84 ? 6.572 3.643 -6.825 1.00 89.62 84 TYR A CA 1
ATOM 668 C C . TYR A 1 84 ? 6.682 4.307 -5.457 1.00 89.62 84 TYR A C 1
ATOM 670 O O . TYR A 1 84 ? 5.700 4.308 -4.721 1.00 89.62 84 TYR A O 1
ATOM 678 N N . PHE A 1 85 ? 7.822 4.914 -5.118 1.00 89.06 85 PHE A N 1
ATOM 679 C CA . PHE A 1 85 ? 7.964 5.619 -3.843 1.00 89.06 85 PHE A CA 1
ATOM 680 C C . PHE A 1 85 ? 7.020 6.817 -3.739 1.00 89.06 85 PHE A C 1
ATOM 682 O O . PHE A 1 85 ? 6.354 6.963 -2.716 1.00 89.06 85 PHE A O 1
ATOM 689 N N . SER A 1 86 ? 6.891 7.626 -4.795 1.00 90.25 86 SER A N 1
ATOM 690 C CA . SER A 1 86 ? 5.913 8.722 -4.828 1.00 90.25 86 SER A CA 1
ATOM 691 C C . SER A 1 86 ? 4.486 8.207 -4.640 1.00 90.25 86 SER A C 1
ATOM 693 O O . SER A 1 86 ? 3.777 8.675 -3.755 1.00 90.25 86 SER A O 1
ATOM 695 N N . THR A 1 87 ? 4.103 7.169 -5.387 1.00 90.44 87 THR A N 1
ATOM 696 C CA . THR A 1 87 ? 2.773 6.552 -5.283 1.00 90.44 87 THR A CA 1
ATOM 697 C C . THR A 1 87 ? 2.492 6.028 -3.875 1.00 90.44 87 THR A C 1
ATOM 699 O O . THR A 1 87 ? 1.427 6.259 -3.311 1.00 90.44 87 THR A O 1
ATOM 702 N N . ILE A 1 88 ? 3.455 5.322 -3.283 1.00 90.69 88 ILE A N 1
ATOM 703 C CA . ILE A 1 88 ? 3.350 4.784 -1.927 1.00 90.69 88 ILE A CA 1
ATOM 704 C C . ILE A 1 88 ? 3.164 5.914 -0.908 1.00 90.69 88 ILE A C 1
ATOM 706 O O . ILE A 1 88 ? 2.344 5.780 0.001 1.00 90.69 88 ILE A O 1
ATOM 710 N N . HIS A 1 89 ? 3.890 7.026 -1.050 1.00 89.19 89 HIS A N 1
ATOM 711 C CA . HIS A 1 89 ? 3.736 8.178 -0.164 1.00 89.19 89 HIS A CA 1
ATOM 712 C C . HIS A 1 89 ? 2.354 8.824 -0.274 1.00 89.19 89 HIS A C 1
ATOM 714 O O . HIS A 1 89 ? 1.771 9.163 0.758 1.00 89.19 89 HIS A O 1
ATOM 720 N N . ASP A 1 90 ? 1.801 8.928 -1.482 1.00 90.69 90 ASP A N 1
ATOM 721 C CA . ASP A 1 90 ? 0.446 9.444 -1.689 1.00 90.69 90 ASP A CA 1
ATOM 722 C C . ASP A 1 90 ? -0.601 8.532 -1.032 1.00 90.69 90 ASP A C 1
ATOM 724 O O . ASP A 1 90 ? -1.461 9.008 -0.289 1.00 90.69 90 ASP A O 1
ATOM 728 N N . LEU A 1 91 ? -0.475 7.210 -1.206 1.00 90.94 91 LEU A N 1
ATOM 729 C CA . LEU A 1 91 ? -1.360 6.230 -0.566 1.00 90.94 91 LEU A CA 1
ATOM 730 C C . LEU A 1 91 ? -1.274 6.282 0.966 1.00 90.94 91 LEU A C 1
ATOM 732 O O . LEU A 1 91 ? -2.299 6.224 1.642 1.00 90.94 91 LEU A O 1
ATOM 736 N N . GLN A 1 92 ? -0.073 6.438 1.531 1.00 89.44 92 GLN A N 1
ATOM 737 C CA . GLN A 1 92 ? 0.094 6.657 2.972 1.00 89.44 92 GLN A CA 1
ATOM 738 C C . GLN A 1 92 ? -0.576 7.959 3.429 1.00 89.44 92 GLN A C 1
ATOM 740 O O . GLN A 1 92 ? -1.204 7.988 4.486 1.00 89.44 92 GLN A O 1
ATOM 745 N N . GLY A 1 93 ? -0.473 9.031 2.639 1.00 89.19 93 GLY A N 1
ATOM 746 C CA . GLY A 1 93 ? -1.174 10.288 2.898 1.00 89.19 93 GLY A CA 1
ATOM 747 C C . GLY A 1 93 ? -2.692 10.114 2.937 1.00 89.19 93 GLY A C 1
ATOM 748 O O . GLY A 1 93 ? -3.353 10.656 3.822 1.00 89.19 93 GLY A O 1
ATOM 749 N N . ASP A 1 94 ? -3.244 9.320 2.026 1.00 91.19 94 ASP A N 1
ATOM 750 C CA . ASP A 1 94 ? -4.672 9.009 1.987 1.00 91.19 94 ASP A CA 1
ATOM 751 C C . ASP A 1 94 ? -5.132 8.154 3.172 1.00 91.19 94 ASP A C 1
ATOM 753 O O . ASP A 1 94 ? -6.198 8.411 3.738 1.00 91.19 94 ASP A O 1
ATOM 757 N N . LEU A 1 95 ? -4.324 7.179 3.596 1.00 89.88 95 LEU A N 1
ATOM 758 C CA . LEU A 1 95 ? -4.605 6.382 4.793 1.00 89.88 95 LEU A CA 1
ATOM 759 C C . LEU A 1 95 ? -4.621 7.257 6.056 1.00 89.88 95 LEU A C 1
ATOM 761 O O . LEU A 1 95 ? -5.576 7.184 6.828 1.00 89.88 95 LEU A O 1
ATOM 765 N N . ARG A 1 96 ? -3.651 8.169 6.211 1.00 90.12 96 ARG A N 1
ATOM 766 C CA . ARG A 1 96 ? -3.626 9.143 7.322 1.00 90.12 96 ARG A CA 1
ATOM 767 C C . ARG A 1 96 ? -4.848 10.055 7.344 1.00 90.12 96 ARG A C 1
ATOM 769 O O . ARG A 1 96 ? -5.374 10.347 8.408 1.00 90.12 96 ARG A O 1
ATOM 776 N N . LYS A 1 97 ? -5.315 10.517 6.180 1.00 90.94 97 LYS A N 1
ATOM 777 C CA . LYS A 1 97 ? -6.537 11.338 6.092 1.00 90.94 97 LYS A CA 1
ATOM 778 C C . LYS A 1 97 ? -7.797 10.546 6.442 1.00 90.94 97 LYS A C 1
ATOM 780 O O . LYS A 1 97 ? -8.759 11.137 6.916 1.00 90.94 97 LYS A O 1
ATOM 785 N N . THR A 1 98 ? -7.795 9.241 6.173 1.00 91.25 98 THR A N 1
ATOM 786 C CA . THR A 1 98 ? -8.930 8.350 6.448 1.00 91.25 98 THR A CA 1
ATOM 787 C C . THR A 1 98 ? -9.092 8.107 7.947 1.00 91.25 98 THR A C 1
ATOM 789 O O . THR A 1 98 ? -10.213 8.108 8.440 1.00 91.25 98 THR A O 1
ATOM 792 N N . LEU A 1 99 ? -7.982 7.937 8.670 1.00 90.75 99 LEU A N 1
ATOM 793 C CA . LEU A 1 99 ? -7.960 7.713 10.117 1.00 90.75 99 LEU A CA 1
ATOM 794 C C . LEU A 1 99 ? -7.020 8.726 10.800 1.00 90.75 99 LEU A C 1
ATOM 796 O O . LEU A 1 99 ? -5.929 8.357 11.237 1.00 90.75 99 LEU A O 1
ATOM 800 N N . PRO A 1 100 ? -7.408 10.014 10.881 1.00 88.94 100 PRO A N 1
ATOM 801 C CA . PRO A 1 100 ? -6.527 11.082 11.361 1.00 88.94 100 PRO A CA 1
ATOM 802 C C . PRO A 1 100 ? -6.214 10.992 12.859 1.00 88.94 100 PRO A C 1
ATOM 804 O O . PRO A 1 100 ? -5.261 11.612 13.324 1.00 88.94 100 PRO A O 1
ATOM 807 N N . HIS A 1 101 ? -7.018 10.246 13.619 1.00 87.94 101 HIS A N 1
ATOM 808 C CA . HIS A 1 101 ? -6.822 10.008 15.048 1.00 87.94 101 HIS A CA 1
ATOM 809 C C . HIS A 1 101 ? -5.825 8.884 15.350 1.00 87.94 101 HIS A C 1
ATOM 811 O O . HIS A 1 101 ? -5.418 8.750 16.502 1.00 87.94 101 HIS A O 1
ATOM 817 N N . ILE A 1 102 ? -5.420 8.093 14.350 1.00 86.25 102 ILE A N 1
ATOM 818 C CA . ILE A 1 102 ? -4.422 7.035 14.521 1.00 86.25 102 ILE A CA 1
ATOM 819 C C . ILE A 1 102 ? -3.023 7.639 14.336 1.00 86.25 102 ILE A C 1
ATOM 821 O O . ILE A 1 102 ? -2.703 8.113 13.241 1.00 86.25 102 ILE A O 1
ATOM 825 N N . PRO A 1 103 ? -2.168 7.639 15.374 1.00 78.50 103 PRO A N 1
ATOM 826 C CA . PRO A 1 103 ? -0.817 8.162 15.254 1.00 78.50 103 PRO A CA 1
ATOM 827 C C . PRO A 1 103 ? 0.038 7.242 14.377 1.00 78.50 103 PRO A C 1
ATOM 829 O O . PRO A 1 103 ? -0.042 6.017 14.470 1.00 78.50 103 PRO A O 1
ATOM 832 N N . ASP A 1 104 ? 0.907 7.830 13.558 1.00 76.50 104 ASP A N 1
ATOM 833 C CA . ASP A 1 104 ? 2.004 7.076 12.958 1.00 76.50 104 ASP A CA 1
ATOM 834 C C . ASP A 1 104 ? 3.002 6.708 14.066 1.00 76.50 104 ASP A C 1
ATOM 836 O O . ASP A 1 104 ? 3.487 7.595 14.772 1.00 76.50 104 ASP A O 1
ATOM 840 N N . GLU A 1 105 ? 3.368 5.429 14.190 1.00 66.81 105 GLU A N 1
ATOM 841 C CA . GLU A 1 105 ? 4.562 5.034 14.943 1.00 66.81 105 GLU A CA 1
ATOM 842 C C . GLU A 1 105 ? 5.769 5.786 14.359 1.00 66.81 105 GLU A C 1
ATOM 844 O O . GLU A 1 105 ? 6.288 5.436 13.298 1.00 66.81 105 GLU A O 1
ATOM 849 N N . THR A 1 106 ? 6.249 6.838 15.022 1.00 53.09 106 THR A N 1
ATOM 850 C CA . THR A 1 106 ? 7.584 7.356 14.719 1.00 53.09 106 THR A CA 1
ATOM 851 C C . THR A 1 106 ? 8.584 6.259 15.065 1.00 53.09 106 THR A C 1
ATOM 853 O O . THR A 1 106 ? 8.489 5.708 16.166 1.00 53.09 106 THR A O 1
ATOM 856 N N . PRO A 1 107 ? 9.540 5.922 14.175 1.00 49.75 107 PRO A N 1
ATOM 857 C CA . PRO A 1 107 ? 10.604 5.005 14.553 1.00 49.75 107 PRO A CA 1
ATOM 858 C C . PRO A 1 107 ? 11.245 5.537 15.841 1.00 49.75 107 PRO A C 1
ATOM 860 O O . PRO A 1 107 ? 11.400 6.759 15.953 1.00 49.75 107 PRO A O 1
ATOM 863 N N . PRO A 1 108 ? 11.576 4.674 16.819 1.00 43.44 108 PRO A N 1
ATOM 864 C CA . PRO A 1 108 ? 12.229 5.134 18.030 1.00 43.44 108 PRO A CA 1
ATOM 865 C C . PRO A 1 108 ? 13.480 5.895 17.601 1.00 43.44 108 PRO A C 1
ATOM 867 O O . PRO A 1 108 ? 14.348 5.345 16.921 1.00 43.44 108 PRO A O 1
ATOM 870 N N . THR A 1 109 ? 13.547 7.185 17.930 1.00 40.09 109 THR A N 1
ATOM 871 C CA . THR A 1 109 ? 14.795 7.937 17.851 1.00 40.09 109 THR A CA 1
ATOM 872 C C . THR A 1 109 ? 15.743 7.200 18.779 1.00 40.09 109 THR A C 1
ATOM 874 O O . THR A 1 109 ? 15.570 7.270 19.992 1.00 40.09 109 THR A O 1
ATOM 877 N N . GLY A 1 110 ? 16.647 6.398 18.212 1.00 38.59 110 GLY A N 1
ATOM 878 C CA . GLY A 1 110 ? 17.580 5.587 18.976 1.00 38.59 110 GLY A CA 1
ATOM 879 C C . GLY A 1 110 ? 18.318 6.477 19.964 1.00 38.59 110 GLY A C 1
ATOM 880 O O . GLY A 1 110 ? 19.172 7.270 19.573 1.00 38.59 110 GLY A O 1
ATOM 881 N N . GLY A 1 111 ? 17.951 6.371 21.238 1.00 31.62 111 GLY A N 1
ATOM 882 C CA . GLY A 1 111 ? 18.810 6.801 22.317 1.00 31.62 111 GLY A CA 1
ATOM 883 C C . GLY A 1 111 ? 20.021 5.888 22.273 1.00 31.62 111 GLY A C 1
ATOM 884 O O . GLY A 1 111 ? 19.910 4.701 22.568 1.00 31.62 111 GLY A O 1
ATOM 885 N N . ASN A 1 112 ? 21.166 6.430 21.865 1.00 43.53 112 ASN A N 1
ATOM 886 C CA . ASN A 1 112 ? 22.446 5.877 22.274 1.00 43.53 112 ASN A CA 1
ATOM 887 C C . ASN A 1 112 ? 22.529 6.041 23.796 1.00 43.53 112 ASN A C 1
ATOM 889 O O . ASN A 1 112 ? 23.078 7.023 24.288 1.00 43.53 112 ASN A O 1
ATOM 893 N N . GLU A 1 113 ? 21.970 5.095 24.541 1.00 37.16 113 GLU A N 1
ATOM 894 C CA . GLU A 1 113 ? 22.487 4.775 25.863 1.00 37.16 113 GLU A CA 1
ATOM 895 C C . GLU A 1 113 ? 23.585 3.740 25.636 1.00 37.16 113 GLU A C 1
ATOM 897 O O . GLU A 1 113 ? 23.391 2.528 25.704 1.00 37.16 113 GLU A O 1
ATOM 902 N N . THR A 1 114 ? 24.767 4.242 25.278 1.00 35.91 114 THR A N 1
ATOM 903 C CA . THR A 1 114 ? 26.001 3.530 25.577 1.00 35.91 114 THR A CA 1
ATOM 904 C C . THR A 1 114 ? 26.022 3.431 27.096 1.00 35.91 114 THR A C 1
ATOM 906 O O . THR A 1 114 ? 2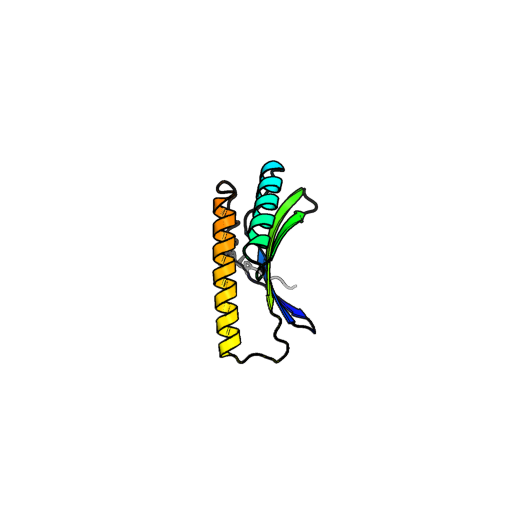6.300 4.410 27.784 1.00 35.91 114 THR A O 1
ATOM 909 N N . THR A 1 115 ? 25.632 2.281 27.642 1.00 37.06 115 THR A N 1
ATOM 910 C CA . THR A 1 115 ? 26.014 1.943 29.007 1.00 37.06 115 THR A CA 1
ATOM 911 C C . THR A 1 115 ? 27.530 1.840 28.975 1.00 37.06 115 THR A C 1
ATOM 913 O O . THR A 1 115 ? 28.078 0.846 28.497 1.00 37.06 115 THR A O 1
ATOM 916 N N . ASP A 1 116 ? 28.196 2.916 29.390 1.00 36.72 116 ASP A N 1
ATOM 917 C CA . ASP A 1 116 ? 29.607 2.888 29.728 1.00 36.72 116 ASP A CA 1
ATOM 918 C C . ASP A 1 116 ? 29.784 1.741 30.723 1.00 36.72 116 ASP A C 1
ATOM 920 O O . ASP A 1 116 ? 29.267 1.763 31.842 1.00 36.72 116 ASP A O 1
ATOM 924 N N . ALA A 1 117 ? 30.445 0.681 30.260 1.00 41.97 117 ALA A N 1
ATOM 925 C CA . ALA A 1 117 ? 30.942 -0.361 31.128 1.00 41.97 117 ALA A CA 1
ATOM 926 C C . ALA A 1 117 ? 31.961 0.310 32.048 1.00 41.97 117 ALA A C 1
ATOM 928 O O . ALA A 1 117 ? 33.076 0.626 31.630 1.00 41.97 117 ALA A O 1
ATOM 929 N N . ASP A 1 118 ? 31.522 0.583 33.273 1.00 37.25 118 ASP A N 1
ATOM 930 C CA . ASP A 1 118 ? 32.340 1.103 34.353 1.00 37.25 118 ASP A CA 1
ATOM 931 C C . ASP A 1 118 ? 33.562 0.193 34.528 1.00 37.25 118 ASP A C 1
ATOM 933 O O . ASP A 1 118 ? 33.478 -0.966 34.947 1.00 37.25 118 ASP A O 1
ATOM 937 N N . ALA A 1 119 ? 34.710 0.716 34.113 1.00 44.75 119 ALA A N 1
ATOM 938 C CA . ALA A 1 119 ? 36.006 0.123 34.331 1.00 44.75 119 ALA A CA 1
ATOM 939 C C . ALA A 1 119 ? 36.497 0.559 35.710 1.00 44.75 119 ALA A C 1
ATOM 941 O O . ALA A 1 119 ? 37.147 1.593 35.822 1.00 44.75 119 ALA A O 1
ATOM 942 N N . THR A 1 120 ? 36.260 -0.255 36.744 1.00 40.31 120 THR A N 1
ATOM 943 C CA . THR A 1 120 ? 37.040 -0.168 37.988 1.00 40.31 120 THR A CA 1
ATOM 944 C C . THR A 1 120 ? 37.182 -1.531 38.687 1.00 40.31 120 THR A C 1
ATOM 946 O O . THR A 1 120 ? 36.218 -2.059 39.228 1.00 40.31 120 THR A O 1
ATOM 949 N N . GLY A 1 121 ? 38.421 -2.044 38.772 1.00 37.31 121 GLY A N 1
ATOM 950 C CA . GLY A 1 121 ? 38.916 -2.691 40.003 1.00 37.31 121 GLY A CA 1
ATOM 951 C C . GLY A 1 121 ? 39.187 -4.205 40.019 1.00 37.31 121 GLY A C 1
ATOM 952 O O . GLY A 1 121 ? 38.417 -4.976 40.573 1.00 37.31 121 GLY A O 1
ATOM 953 N N . THR A 1 122 ? 40.350 -4.593 39.494 1.00 40.28 122 THR A N 1
ATOM 954 C CA . THR A 1 122 ? 41.359 -5.540 40.029 1.00 40.28 122 THR A CA 1
ATOM 955 C C . THR A 1 122 ? 41.028 -6.403 41.266 1.00 40.28 122 THR A C 1
ATOM 957 O O . THR A 1 122 ? 40.860 -5.862 42.356 1.00 40.28 122 THR A O 1
ATOM 960 N N . THR A 1 123 ? 41.164 -7.737 41.159 1.00 38.03 123 THR A N 1
ATOM 961 C CA . THR A 1 123 ? 42.083 -8.563 41.995 1.00 38.03 123 THR A CA 1
ATOM 962 C C . THR A 1 123 ? 42.210 -9.992 41.436 1.00 38.03 123 THR A C 1
ATOM 964 O O . THR A 1 123 ? 41.275 -10.782 41.524 1.00 38.03 123 THR A O 1
ATOM 967 N N . GLU A 1 124 ? 43.375 -10.327 40.870 1.00 40.03 124 GLU A N 1
ATOM 968 C CA . GLU A 1 124 ? 43.866 -11.712 40.788 1.00 40.03 124 GLU A CA 1
ATOM 969 C C . GLU A 1 124 ? 44.678 -12.027 42.055 1.00 40.03 124 GLU A C 1
ATOM 971 O O . GLU A 1 124 ? 45.244 -11.122 42.678 1.00 40.03 124 GLU A O 1
ATOM 976 N N . ALA A 1 125 ? 44.647 -13.305 42.438 1.00 41.91 125 ALA A N 1
ATOM 977 C CA . ALA A 1 125 ? 45.287 -13.905 43.607 1.00 41.91 125 ALA A CA 1
ATOM 978 C C . ALA A 1 125 ? 46.787 -14.174 43.412 1.00 41.91 125 ALA A C 1
ATOM 980 O O . ALA A 1 125 ? 47.215 -14.341 42.248 1.00 41.91 125 ALA A O 1
#